Protein AF-A0A7Y3GIS2-F1 (afdb_monomer_lite)

Sequence (172 aa):
MIDRIEKMRGSIIQHGPQNNRIYLMRLNADDPHGLVAILDDMAVKNGYGKIFAKIPAPAWNVFKSANYIKEAVIPQFFAGKIDGFFIAKFFSARRQRVMNVEELLKFAKPAKEGSVNDKHRTGEINREVVSCKPSNAEEMSVIYQQVFKSYPFPIQNPNYLKHSMKEGVLYN

Radius of gyration: 20.03 Å; chains: 1; bounding box: 57×42×43 Å

pLDDT: mean 83.71, std 18.32, range [36.56, 97.75]

Secondary structure (DSSP, 8-state):
---EEEEETTEEEEEETTTTEEEEEE--SS-HHHHHHHHHHHHHHTT-SEEEEEEEGGGHHHHHHTTPEEEEEEEEEETTTEEEEEEEEE-SHHHHT---HHHHHHHS---------TTS--S-------PPPGGGHHHHHHHHHHH-SS-SS-TT-HHHHHHHHHTT----

Structure (mmCIF, N/CA/C/O backbone):
data_AF-A0A7Y3GIS2-F1
#
_entry.id   AF-A0A7Y3GIS2-F1
#
loop_
_atom_site.group_PDB
_atom_site.id
_atom_site.type_symbol
_atom_site.label_atom_id
_atom_site.label_alt_id
_atom_site.label_comp_id
_atom_site.label_asym_id
_atom_site.label_entity_id
_atom_site.label_seq_id
_atom_site.pdbx_PDB_ins_code
_atom_site.Cartn_x
_atom_site.Cartn_y
_atom_site.Cartn_z
_atom_site.occupancy
_atom_site.B_iso_or_equiv
_atom_site.auth_seq_id
_atom_site.auth_comp_id
_atom_site.auth_asym_id
_atom_site.auth_atom_id
_atom_site.pdbx_PDB_model_num
ATOM 1 N N . MET A 1 1 ? -11.892 -18.066 -0.547 1.00 62.03 1 MET A N 1
ATOM 2 C CA . MET A 1 1 ? -10.538 -17.779 -0.024 1.00 62.03 1 MET A CA 1
ATOM 3 C C . MET A 1 1 ? -10.399 -16.264 0.054 1.00 62.03 1 MET A C 1
ATOM 5 O O . MET A 1 1 ? -10.779 -15.604 -0.905 1.00 62.03 1 MET A O 1
ATOM 9 N N . ILE A 1 2 ? -10.000 -15.728 1.206 1.00 81.62 2 ILE A N 1
ATOM 10 C CA . ILE A 1 2 ? -9.955 -14.279 1.473 1.00 81.62 2 ILE A CA 1
ATOM 11 C C . ILE A 1 2 ? -8.573 -13.705 1.153 1.00 81.62 2 ILE A C 1
ATOM 13 O O . ILE A 1 2 ? -7.603 -14.454 1.036 1.00 81.62 2 ILE A O 1
ATOM 17 N N . ASP A 1 3 ? -8.491 -12.386 1.006 1.00 86.06 3 ASP A N 1
ATOM 18 C CA . ASP A 1 3 ? -7.203 -11.696 0.957 1.00 86.06 3 ASP A CA 1
ATOM 19 C C . ASP A 1 3 ? -6.438 -11.847 2.279 1.00 86.06 3 ASP A C 1
ATOM 21 O O . ASP A 1 3 ? -7.033 -11.932 3.354 1.00 86.06 3 ASP A O 1
ATOM 25 N N . ARG A 1 4 ? -5.106 -11.842 2.197 1.00 90.00 4 ARG A N 1
ATOM 26 C CA . ARG A 1 4 ? -4.199 -11.910 3.345 1.00 90.00 4 ARG A CA 1
ATOM 27 C C . ARG A 1 4 ? -3.151 -10.809 3.285 1.00 90.00 4 ARG A C 1
ATOM 29 O O . ARG A 1 4 ? -2.847 -10.299 2.208 1.00 90.00 4 ARG A O 1
ATOM 36 N N . ILE A 1 5 ? -2.594 -10.479 4.446 1.00 93.12 5 ILE A N 1
ATOM 37 C CA . ILE A 1 5 ? -1.467 -9.556 4.589 1.00 93.12 5 ILE A CA 1
ATOM 38 C C . ILE A 1 5 ? -0.242 -10.373 4.991 1.00 93.12 5 ILE A C 1
ATOM 40 O O . ILE A 1 5 ? -0.295 -11.124 5.962 1.00 93.12 5 ILE A O 1
ATOM 44 N N . GLU A 1 6 ? 0.855 -10.218 4.260 1.00 93.25 6 GLU A N 1
ATOM 45 C CA . GLU A 1 6 ? 2.115 -10.904 4.523 1.00 93.25 6 GLU A CA 1
ATOM 46 C C . GLU A 1 6 ? 3.302 -9.937 4.497 1.00 93.25 6 GLU A C 1
ATOM 48 O O . GLU A 1 6 ? 3.306 -8.916 3.799 1.00 93.25 6 GLU A O 1
ATOM 53 N N . LYS A 1 7 ? 4.320 -10.261 5.303 1.00 93.31 7 LYS A N 1
ATOM 54 C CA . LYS A 1 7 ? 5.600 -9.556 5.299 1.00 93.31 7 LYS A CA 1
ATOM 55 C C . LYS A 1 7 ? 6.552 -10.277 4.355 1.00 93.31 7 LYS A C 1
ATOM 57 O O . LYS A 1 7 ? 6.832 -11.456 4.542 1.00 93.31 7 LYS A O 1
ATOM 62 N N . MET A 1 8 ? 7.095 -9.553 3.387 1.00 90.62 8 MET A N 1
ATOM 63 C CA . MET A 1 8 ? 7.995 -10.096 2.375 1.00 90.62 8 MET A CA 1
ATOM 64 C C . MET A 1 8 ? 9.187 -9.168 2.195 1.00 90.62 8 MET A C 1
ATOM 66 O O . MET A 1 8 ? 9.025 -8.010 1.821 1.00 90.62 8 MET A O 1
ATOM 70 N N . ARG A 1 9 ? 10.395 -9.665 2.486 1.00 89.00 9 ARG A N 1
ATOM 71 C CA . ARG A 1 9 ? 11.648 -8.886 2.392 1.00 89.00 9 ARG A CA 1
ATOM 72 C C . ARG A 1 9 ? 11.573 -7.529 3.114 1.00 89.00 9 ARG A C 1
ATOM 74 O O . ARG A 1 9 ? 12.026 -6.504 2.618 1.00 89.00 9 ARG A O 1
ATOM 81 N N . GLY A 1 10 ? 10.917 -7.510 4.275 1.00 91.12 10 GLY A N 1
ATOM 82 C CA . GLY A 1 10 ? 10.682 -6.290 5.057 1.00 91.12 10 GLY A CA 1
ATOM 83 C C . GLY A 1 10 ? 9.501 -5.428 4.590 1.00 91.12 10 GLY A C 1
ATOM 84 O O . GLY A 1 10 ? 9.042 -4.589 5.360 1.00 91.12 10 GLY A O 1
ATOM 85 N N . SER A 1 11 ? 8.968 -5.660 3.389 1.00 94.38 11 SER A N 1
ATOM 86 C CA . SER A 1 11 ? 7.781 -4.983 2.854 1.00 94.38 11 SER A CA 1
ATOM 87 C C . SER A 1 11 ? 6.487 -5.598 3.388 1.00 94.38 11 SER A C 1
ATOM 89 O O . SER A 1 11 ? 6.471 -6.760 3.794 1.00 94.38 11 SER A O 1
ATOM 91 N N . ILE A 1 12 ? 5.395 -4.831 3.368 1.00 95.00 12 ILE A N 1
ATOM 92 C CA . ILE A 1 12 ? 4.047 -5.303 3.725 1.00 95.00 12 ILE A CA 1
ATOM 93 C C . ILE A 1 12 ? 3.204 -5.349 2.460 1.00 95.00 12 ILE A C 1
ATOM 95 O O . ILE A 1 12 ? 3.030 -4.324 1.791 1.00 95.00 12 ILE A O 1
ATOM 99 N N . ILE A 1 13 ? 2.675 -6.528 2.154 1.00 95.44 13 ILE A N 1
ATOM 100 C CA . ILE A 1 13 ? 1.880 -6.787 0.960 1.00 95.44 13 ILE A CA 1
ATOM 101 C C . ILE A 1 13 ? 0.539 -7.366 1.386 1.00 95.44 13 ILE A C 1
ATOM 103 O O . ILE A 1 13 ? 0.481 -8.241 2.243 1.00 95.44 13 ILE A O 1
ATOM 107 N N . GLN A 1 14 ? -0.533 -6.905 0.756 1.00 94.56 14 GLN A N 1
ATOM 108 C CA . GLN A 1 14 ? -1.834 -7.548 0.822 1.00 94.56 14 GLN A CA 1
ATOM 109 C C . GLN A 1 14 ? -2.162 -8.160 -0.538 1.00 94.56 14 GLN A C 1
ATOM 111 O O . GLN A 1 14 ? -2.062 -7.480 -1.556 1.00 94.56 14 GLN A O 1
ATOM 116 N N . HIS A 1 15 ? -2.585 -9.417 -0.578 1.00 94.56 15 HIS A N 1
ATOM 117 C CA . HIS A 1 15 ? -2.997 -10.055 -1.825 1.00 94.56 15 HIS A CA 1
ATOM 118 C C . HIS A 1 15 ? -4.007 -11.176 -1.586 1.00 94.56 15 HIS A C 1
ATOM 120 O O . HIS A 1 15 ? -4.141 -11.696 -0.479 1.00 94.56 15 HIS A O 1
ATOM 126 N N . GLY A 1 16 ? -4.720 -11.560 -2.639 1.00 89.38 16 GLY A N 1
ATOM 127 C CA . GLY A 1 16 ? -5.623 -12.699 -2.599 1.00 89.38 16 GLY A CA 1
ATOM 128 C C . GLY A 1 16 ? -6.612 -12.736 -3.759 1.00 89.38 16 GLY A C 1
ATOM 129 O O . GLY A 1 16 ? -6.721 -11.787 -4.545 1.00 89.38 16 GLY A O 1
ATOM 130 N N . PRO A 1 17 ? -7.329 -13.862 -3.900 1.00 86.31 17 PRO A N 1
ATOM 131 C CA . PRO A 1 17 ? -8.269 -14.057 -4.996 1.00 86.31 17 PRO A CA 1
ATOM 132 C C . PRO A 1 17 ? -9.530 -13.196 -4.853 1.00 86.31 17 PRO A C 1
ATOM 134 O O . PRO A 1 17 ? -10.184 -12.935 -5.858 1.00 86.31 17 PRO A O 1
ATOM 137 N N . GLN A 1 18 ? -9.860 -12.715 -3.646 1.00 85.62 18 GLN A N 1
ATOM 138 C CA . GLN A 1 18 ? -11.065 -11.918 -3.411 1.00 85.62 18 GLN A CA 1
ATOM 139 C C . GLN A 1 18 ? -10.987 -10.566 -4.127 1.00 85.62 18 GLN A C 1
ATOM 141 O O . GLN A 1 18 ? -11.920 -10.200 -4.838 1.00 85.62 18 GLN A O 1
ATOM 146 N N . ASN A 1 19 ? -9.875 -9.836 -3.992 1.00 85.62 19 ASN A N 1
ATOM 147 C CA . ASN A 1 19 ? -9.675 -8.602 -4.760 1.00 85.62 19 ASN A CA 1
ATOM 148 C C . ASN A 1 19 ? -8.957 -8.829 -6.100 1.00 85.62 19 ASN A C 1
ATOM 150 O O . ASN A 1 19 ? -8.889 -7.912 -6.933 1.00 85.62 19 ASN A O 1
ATOM 154 N N . ASN A 1 20 ? -8.420 -10.034 -6.328 1.00 90.06 20 ASN A N 1
ATOM 155 C CA . ASN A 1 20 ? -7.694 -10.400 -7.542 1.00 90.06 20 ASN A CA 1
ATOM 156 C C . ASN A 1 20 ? -6.583 -9.370 -7.851 1.00 90.06 20 ASN A C 1
ATOM 158 O O . ASN A 1 20 ? -6.531 -8.757 -8.925 1.00 90.06 20 ASN A O 1
ATOM 162 N N . ARG A 1 21 ? -5.775 -9.048 -6.835 1.00 93.38 21 ARG A N 1
ATOM 163 C CA . ARG A 1 21 ? -4.715 -8.034 -6.919 1.00 93.38 21 ARG A CA 1
ATOM 164 C C . ARG A 1 21 ? -3.663 -8.218 -5.834 1.00 93.38 21 ARG A C 1
ATOM 166 O O . ARG A 1 21 ? -3.949 -8.792 -4.788 1.00 93.38 21 ARG A O 1
ATOM 173 N N . ILE A 1 22 ? -2.502 -7.621 -6.072 1.00 96.00 22 ILE A N 1
ATOM 174 C CA . ILE A 1 22 ? -1.473 -7.369 -5.065 1.00 96.00 22 ILE A CA 1
ATOM 175 C C . ILE A 1 22 ? -1.491 -5.876 -4.716 1.00 96.00 22 ILE A C 1
ATOM 177 O O . ILE A 1 22 ? -1.467 -5.028 -5.609 1.00 96.00 22 ILE A O 1
ATOM 181 N N . TYR A 1 23 ? -1.512 -5.556 -3.426 1.00 96.44 23 TYR A N 1
ATOM 182 C CA . TYR A 1 23 ? -1.295 -4.224 -2.877 1.00 96.44 23 TYR A CA 1
ATOM 183 C C . TYR 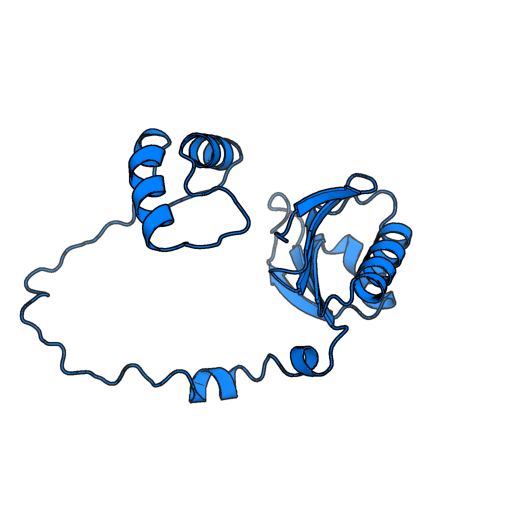A 1 23 ? 0.026 -4.193 -2.103 1.00 96.44 23 TYR A C 1
ATOM 185 O O . TYR A 1 23 ? 0.115 -4.736 -1.002 1.00 96.44 23 TYR A O 1
ATOM 193 N N . LEU A 1 24 ? 1.042 -3.515 -2.635 1.00 96.75 24 LEU A N 1
ATOM 194 C CA . LEU A 1 24 ? 2.239 -3.175 -1.868 1.00 96.75 24 LEU A CA 1
ATOM 195 C C . LEU A 1 24 ? 1.918 -1.988 -0.946 1.00 96.75 24 LEU A C 1
ATOM 197 O O . LEU A 1 24 ? 1.921 -0.824 -1.357 1.00 96.75 24 LEU A O 1
ATOM 201 N N . MET A 1 25 ? 1.603 -2.305 0.310 1.00 92.31 25 MET A N 1
ATOM 202 C CA . MET A 1 25 ? 1.182 -1.340 1.327 1.00 92.31 25 MET A CA 1
ATOM 203 C C . MET A 1 25 ? 2.355 -0.531 1.872 1.00 92.31 25 MET A C 1
ATOM 205 O O . MET A 1 25 ? 2.213 0.659 2.157 1.00 92.31 25 MET A O 1
ATOM 209 N N . ARG A 1 26 ? 3.502 -1.185 2.064 1.00 92.06 26 ARG A N 1
ATOM 210 C CA . ARG A 1 26 ? 4.722 -0.572 2.588 1.00 92.06 26 ARG A CA 1
ATOM 211 C C . ARG A 1 26 ? 5.917 -1.167 1.866 1.00 92.06 26 ARG A C 1
ATOM 213 O O . ARG A 1 26 ? 6.134 -2.371 1.958 1.00 92.06 26 ARG A O 1
ATOM 220 N N . LEU A 1 27 ? 6.673 -0.318 1.183 1.00 94.62 27 LEU A N 1
ATOM 221 C CA . LEU A 1 27 ? 7.939 -0.683 0.563 1.00 94.62 27 LEU A CA 1
ATOM 222 C C . LEU A 1 27 ? 9.052 -0.668 1.617 1.00 94.62 27 LEU A C 1
ATOM 224 O O . LEU A 1 27 ? 9.210 0.327 2.322 1.00 94.62 27 LEU A O 1
ATOM 228 N N . ASN A 1 28 ? 9.832 -1.744 1.684 1.00 92.00 28 ASN A N 1
ATOM 229 C CA . ASN A 1 28 ? 11.182 -1.703 2.231 1.00 92.00 28 ASN A CA 1
ATOM 230 C C . ASN A 1 28 ? 12.170 -1.333 1.114 1.00 92.00 28 ASN A C 1
ATOM 232 O O . ASN A 1 28 ? 12.131 -1.933 0.040 1.00 92.00 28 ASN A O 1
ATOM 236 N N . ALA A 1 29 ? 13.023 -0.339 1.356 1.00 83.06 29 ALA A N 1
ATOM 237 C CA . ALA A 1 29 ? 13.883 0.258 0.336 1.00 83.06 29 ALA A CA 1
ATOM 238 C C . ALA A 1 29 ? 15.224 -0.472 0.131 1.00 83.06 29 ALA A C 1
ATOM 240 O O . ALA A 1 29 ? 15.960 -0.089 -0.773 1.00 83.06 29 ALA A O 1
ATOM 241 N N . ASP A 1 30 ? 15.523 -1.510 0.920 1.00 88.00 30 ASP A N 1
ATOM 242 C CA . ASP A 1 30 ? 16.827 -2.193 0.891 1.00 88.00 30 ASP A CA 1
ATOM 243 C C . ASP A 1 30 ? 17.122 -2.895 -0.449 1.00 88.00 30 ASP A C 1
ATOM 245 O O . ASP A 1 30 ? 18.237 -2.822 -0.953 1.00 88.00 30 ASP A O 1
ATOM 249 N N . ASP A 1 31 ? 16.126 -3.564 -1.049 1.00 89.12 31 ASP A N 1
ATOM 250 C CA . ASP A 1 31 ? 16.239 -4.155 -2.394 1.00 89.12 31 ASP A CA 1
ATOM 251 C C . ASP A 1 31 ? 14.898 -4.107 -3.156 1.00 89.12 31 ASP A C 1
ATOM 253 O O . ASP A 1 31 ? 14.143 -5.093 -3.203 1.00 89.12 31 ASP A O 1
ATOM 257 N N . PRO A 1 32 ? 14.581 -2.957 -3.779 1.00 89.81 32 PRO A N 1
ATOM 258 C CA . PRO A 1 32 ? 13.348 -2.789 -4.534 1.00 89.81 32 PRO A CA 1
ATOM 259 C C . PRO A 1 32 ? 13.328 -3.618 -5.827 1.00 89.81 32 PRO A C 1
ATOM 261 O O . PRO A 1 32 ? 12.255 -4.040 -6.251 1.00 89.81 32 PRO A O 1
ATOM 264 N N . HIS A 1 33 ? 14.487 -3.896 -6.439 1.00 92.69 33 HIS A N 1
ATOM 265 C CA . HIS A 1 33 ? 14.569 -4.662 -7.688 1.00 92.69 33 HIS A CA 1
ATOM 266 C C . HIS A 1 33 ? 14.149 -6.115 -7.477 1.00 92.69 33 HIS A C 1
ATOM 268 O O . HIS A 1 33 ? 13.267 -6.614 -8.180 1.00 92.69 33 HIS A O 1
ATOM 274 N N . GLY A 1 34 ? 14.728 -6.783 -6.476 1.00 93.00 34 GLY A N 1
ATOM 275 C CA . GLY A 1 34 ? 14.350 -8.156 -6.164 1.00 93.00 34 GLY A CA 1
ATOM 276 C C . GLY A 1 34 ? 12.903 -8.258 -5.674 1.00 93.00 34 GLY A C 1
ATOM 277 O O . GLY A 1 34 ? 12.223 -9.235 -5.976 1.00 93.00 34 GLY A O 1
ATOM 278 N N . LEU A 1 35 ? 12.389 -7.240 -4.967 1.00 95.00 35 LEU A N 1
ATOM 279 C CA . LEU A 1 35 ? 10.975 -7.206 -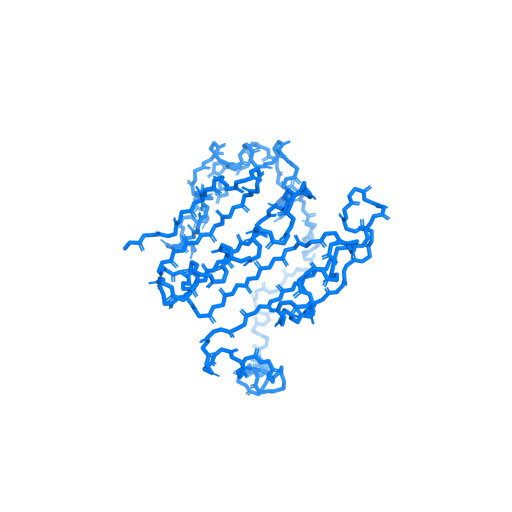4.586 1.00 95.00 35 LEU A CA 1
ATOM 280 C C . LEU A 1 35 ? 10.061 -7.150 -5.816 1.00 95.00 35 LEU A C 1
ATOM 282 O O . LEU A 1 35 ? 9.135 -7.949 -5.905 1.00 95.00 35 LEU A O 1
ATOM 286 N N . VAL A 1 36 ? 10.321 -6.248 -6.766 1.00 96.00 36 VAL A N 1
ATOM 287 C CA . VAL A 1 36 ? 9.507 -6.110 -7.984 1.00 96.00 36 VAL A CA 1
ATOM 288 C C . VAL A 1 36 ? 9.444 -7.419 -8.772 1.00 96.00 36 VAL A C 1
ATOM 290 O O . VAL A 1 36 ? 8.354 -7.828 -9.170 1.00 96.00 36 VAL A O 1
ATOM 293 N N . ALA A 1 37 ? 10.573 -8.119 -8.924 1.00 95.12 37 ALA A N 1
ATOM 294 C CA . ALA A 1 37 ? 10.602 -9.418 -9.596 1.00 95.12 37 ALA A CA 1
ATOM 295 C C . ALA A 1 37 ? 9.692 -10.453 -8.907 1.00 95.12 37 ALA A C 1
ATOM 297 O O . ALA A 1 37 ? 8.941 -11.161 -9.577 1.00 95.12 37 ALA A O 1
ATOM 298 N N . ILE A 1 38 ? 9.707 -10.504 -7.571 1.00 95.50 38 ILE A N 1
ATOM 299 C CA . ILE A 1 38 ? 8.853 -11.418 -6.798 1.00 95.50 38 ILE A CA 1
ATOM 300 C C . ILE A 1 38 ? 7.372 -11.049 -6.930 1.00 95.50 38 ILE A C 1
ATOM 302 O O . ILE A 1 38 ? 6.532 -11.936 -7.070 1.00 95.50 38 ILE A O 1
ATOM 306 N N . LEU A 1 39 ? 7.034 -9.757 -6.888 1.00 96.62 39 LEU A N 1
ATOM 307 C CA . LEU A 1 39 ? 5.649 -9.304 -7.029 1.00 96.62 39 LEU A CA 1
ATOM 308 C C . LEU A 1 39 ? 5.075 -9.671 -8.402 1.00 96.62 39 LEU A C 1
ATOM 310 O O . LEU A 1 39 ? 3.941 -10.141 -8.491 1.00 96.62 39 LEU A O 1
ATOM 314 N N . ASP A 1 40 ? 5.861 -9.481 -9.459 1.00 95.62 40 ASP A N 1
ATOM 315 C CA . ASP A 1 40 ? 5.461 -9.806 -10.824 1.00 95.62 40 ASP A CA 1
ATOM 316 C C . ASP A 1 40 ? 5.259 -11.318 -11.008 1.00 95.62 40 ASP A C 1
ATOM 318 O O . ASP A 1 40 ? 4.225 -11.742 -11.528 1.00 95.62 40 ASP A O 1
ATOM 322 N N . ASP A 1 41 ? 6.196 -12.134 -10.520 1.00 95.38 41 ASP A N 1
ATOM 323 C CA . ASP A 1 41 ? 6.083 -13.596 -10.526 1.00 95.38 41 ASP A CA 1
ATOM 324 C C . ASP A 1 41 ? 4.862 -14.072 -9.724 1.00 95.38 41 ASP A C 1
ATOM 326 O O . ASP A 1 41 ? 4.084 -14.906 -10.190 1.00 95.38 41 ASP A O 1
ATOM 330 N N . MET A 1 42 ? 4.623 -13.479 -8.551 1.00 95.00 42 MET A N 1
ATOM 331 C CA . MET A 1 42 ? 3.447 -13.767 -7.736 1.00 95.00 42 MET A CA 1
ATOM 332 C C . MET A 1 42 ? 2.149 -13.433 -8.476 1.00 95.00 42 MET A C 1
ATOM 334 O O . MET A 1 42 ? 1.189 -14.203 -8.391 1.00 95.00 42 MET A O 1
ATOM 338 N N . ALA A 1 43 ? 2.095 -12.309 -9.194 1.00 94.38 43 ALA A N 1
ATOM 339 C CA . ALA A 1 43 ? 0.912 -11.938 -9.958 1.00 94.38 43 ALA A CA 1
ATOM 340 C C . ALA A 1 43 ? 0.633 -12.927 -11.092 1.00 94.38 43 ALA A C 1
ATOM 342 O O . ALA A 1 43 ? -0.515 -13.335 -11.259 1.00 94.38 43 ALA A O 1
ATOM 343 N N . VAL A 1 44 ? 1.666 -13.372 -11.810 1.00 93.19 44 VAL A N 1
ATOM 344 C CA . VAL A 1 44 ? 1.527 -14.379 -12.870 1.00 93.19 44 VAL A CA 1
ATOM 345 C C . VAL A 1 44 ? 1.096 -15.728 -12.290 1.00 93.19 44 VAL A C 1
ATOM 347 O O . VAL A 1 44 ? 0.080 -16.274 -12.716 1.00 93.19 44 VAL A O 1
ATOM 350 N N . LYS A 1 45 ? 1.805 -16.241 -11.277 1.00 93.88 45 LYS A N 1
ATOM 351 C CA . LYS A 1 45 ? 1.539 -17.561 -10.675 1.00 93.88 45 LYS A CA 1
ATOM 352 C C . LYS A 1 45 ? 0.145 -17.684 -10.074 1.00 93.88 45 LYS A C 1
ATOM 354 O O . LYS A 1 45 ? -0.478 -18.733 -10.186 1.00 93.88 45 LYS A O 1
ATOM 359 N N . ASN A 1 46 ? -0.347 -16.623 -9.438 1.00 91.62 46 ASN A N 1
ATOM 360 C CA . ASN A 1 46 ? -1.663 -16.629 -8.799 1.00 91.62 46 ASN A CA 1
ATOM 361 C C . ASN A 1 46 ? -2.784 -16.095 -9.707 1.00 91.62 46 ASN A C 1
ATOM 363 O O . ASN A 1 46 ? -3.925 -15.983 -9.258 1.00 91.62 46 ASN A O 1
ATOM 367 N N . GLY A 1 47 ? -2.477 -15.730 -10.957 1.00 90.00 47 GLY A N 1
ATOM 368 C CA . GLY A 1 47 ? -3.455 -15.179 -11.895 1.00 90.00 47 GLY A CA 1
ATOM 369 C C . GLY A 1 47 ? -4.032 -13.823 -11.469 1.00 90.00 47 GLY A C 1
ATOM 370 O O . GLY A 1 47 ? -5.182 -13.517 -11.789 1.00 90.00 47 GLY A O 1
ATOM 371 N N . TYR A 1 48 ? -3.270 -13.008 -10.731 1.00 92.88 48 TYR A N 1
ATOM 372 C CA . TYR A 1 48 ? -3.734 -11.704 -10.266 1.00 92.88 48 TYR A CA 1
ATOM 373 C C . TYR A 1 48 ? -3.811 -10.679 -11.395 1.00 92.88 48 TYR A C 1
ATOM 375 O O . TYR A 1 48 ? -2.882 -10.505 -12.175 1.00 92.88 48 TYR A O 1
ATOM 383 N N . GLY A 1 49 ? -4.906 -9.919 -11.450 1.00 91.00 49 GLY A N 1
ATOM 384 C CA . GLY A 1 49 ? -5.156 -8.986 -12.552 1.00 91.00 49 GLY A CA 1
ATOM 385 C C . GLY A 1 49 ? -4.396 -7.653 -12.490 1.00 91.00 49 GLY A C 1
ATOM 386 O O . GLY A 1 49 ? -4.306 -6.972 -13.517 1.00 91.00 49 GLY A O 1
ATOM 387 N N . LYS A 1 50 ? -3.910 -7.236 -11.310 1.00 94.19 50 LYS A N 1
ATOM 388 C CA . LYS A 1 50 ? -3.220 -5.948 -11.075 1.00 94.19 50 LYS A CA 1
ATOM 389 C C . LYS A 1 50 ? -2.273 -6.032 -9.872 1.00 94.19 50 LYS A C 1
ATOM 391 O O . LYS A 1 50 ? -2.627 -6.633 -8.859 1.00 94.19 50 LYS A O 1
ATOM 396 N N . ILE A 1 51 ? -1.151 -5.328 -9.951 1.00 96.81 51 ILE A N 1
ATOM 397 C CA . ILE A 1 51 ? -0.338 -4.910 -8.804 1.00 96.81 51 ILE A CA 1
ATOM 398 C C . ILE A 1 51 ? -0.492 -3.397 -8.657 1.00 96.81 51 ILE A C 1
ATOM 400 O O . ILE A 1 51 ? -0.453 -2.679 -9.656 1.00 96.81 51 ILE A O 1
ATOM 404 N N . PHE A 1 52 ? -0.679 -2.896 -7.439 1.00 96.44 52 PHE A N 1
ATOM 405 C CA . PHE A 1 52 ? -0.607 -1.463 -7.156 1.00 96.44 52 PHE A CA 1
ATOM 406 C C . PHE A 1 52 ? 0.183 -1.190 -5.879 1.00 96.44 52 PHE A C 1
ATOM 408 O O . PHE A 1 52 ? 0.264 -2.040 -4.992 1.00 96.44 52 PHE A O 1
ATOM 415 N N . ALA A 1 53 ? 0.782 -0.006 -5.795 1.00 96.75 53 ALA A N 1
ATOM 416 C CA . ALA A 1 53 ? 1.642 0.373 -4.684 1.00 96.75 53 ALA A CA 1
ATOM 417 C C . ALA A 1 53 ? 1.550 1.867 -4.377 1.00 96.75 53 ALA A C 1
ATOM 419 O O . ALA A 1 53 ? 1.287 2.676 -5.266 1.00 96.75 53 ALA A O 1
ATOM 420 N N . LYS A 1 54 ? 1.852 2.217 -3.124 1.00 94.50 54 LYS A N 1
ATOM 421 C CA . LYS A 1 54 ? 2.274 3.567 -2.738 1.00 94.50 54 LYS A CA 1
ATOM 422 C C . LYS A 1 54 ? 3.772 3.536 -2.443 1.00 94.50 54 LYS A C 1
ATOM 424 O O . LYS A 1 54 ? 4.206 2.777 -1.578 1.00 94.50 54 LYS A O 1
ATOM 429 N N . ILE A 1 55 ? 4.563 4.321 -3.169 1.00 96.62 55 ILE A N 1
ATOM 430 C CA . ILE A 1 55 ? 6.029 4.320 -3.062 1.00 96.62 55 ILE A CA 1
ATOM 431 C C . ILE A 1 55 ? 6.575 5.739 -2.887 1.00 96.62 55 ILE A C 1
ATOM 433 O O . ILE A 1 55 ? 5.995 6.678 -3.436 1.00 96.62 55 ILE A O 1
ATOM 437 N N . PRO A 1 56 ? 7.684 5.926 -2.155 1.00 96.25 56 PRO A N 1
ATOM 438 C CA . PRO A 1 56 ? 8.370 7.210 -2.125 1.00 96.25 56 PRO A CA 1
ATOM 439 C C . PRO A 1 56 ? 8.970 7.507 -3.507 1.00 96.25 56 PRO A C 1
ATOM 441 O O . PRO A 1 56 ? 9.463 6.598 -4.180 1.00 96.25 56 PRO A O 1
ATOM 444 N N . ALA A 1 57 ? 8.950 8.773 -3.929 1.00 96.69 57 ALA A N 1
ATOM 445 C CA . ALA A 1 57 ? 9.418 9.199 -5.250 1.00 96.69 57 ALA A CA 1
ATOM 446 C C . ALA A 1 57 ? 10.811 8.659 -5.660 1.00 96.69 57 ALA A C 1
ATOM 448 O O . ALA A 1 57 ? 10.942 8.242 -6.814 1.00 96.69 57 ALA A O 1
ATOM 449 N N . PRO A 1 58 ? 11.824 8.558 -4.768 1.00 96.31 58 PRO A N 1
ATOM 450 C CA . PRO A 1 58 ? 13.129 7.984 -5.114 1.00 96.31 58 PRO A CA 1
ATOM 451 C C . PRO A 1 58 ? 13.089 6.531 -5.613 1.00 96.31 58 PRO A C 1
ATOM 453 O O . PRO A 1 58 ? 13.943 6.133 -6.400 1.00 96.31 58 PRO A O 1
ATOM 456 N N . ALA A 1 59 ? 12.089 5.738 -5.217 1.00 96.50 59 ALA A N 1
ATOM 457 C CA . ALA A 1 59 ? 11.963 4.348 -5.660 1.00 96.50 59 ALA A CA 1
ATOM 458 C C . ALA A 1 59 ? 11.411 4.217 -7.093 1.00 96.50 59 ALA A C 1
ATOM 460 O O . ALA A 1 59 ? 11.430 3.129 -7.667 1.00 96.50 59 ALA A O 1
ATOM 461 N N . TRP A 1 60 ? 10.912 5.305 -7.690 1.00 96.62 60 TRP A N 1
ATOM 462 C CA . TRP A 1 60 ? 10.164 5.277 -8.948 1.00 96.62 60 TRP A CA 1
ATOM 463 C C . TRP A 1 60 ? 10.897 4.592 -10.098 1.00 96.62 60 TRP A C 1
ATOM 465 O O . TRP A 1 60 ? 10.294 3.789 -10.805 1.00 96.62 60 TRP A O 1
ATOM 475 N N . ASN A 1 61 ? 12.187 4.878 -10.281 1.00 97.00 61 ASN A N 1
ATOM 476 C CA . ASN A 1 61 ? 12.934 4.372 -11.432 1.00 97.00 61 ASN A CA 1
ATOM 477 C C . ASN A 1 61 ? 12.997 2.837 -11.465 1.00 97.00 61 ASN A C 1
ATOM 479 O O . ASN A 1 61 ? 12.957 2.265 -12.552 1.00 97.00 61 ASN A O 1
ATOM 483 N N . VAL A 1 62 ? 13.001 2.181 -10.298 1.00 96.69 62 VAL A N 1
ATOM 484 C CA . VAL A 1 62 ? 12.988 0.714 -10.187 1.00 96.69 62 VAL A CA 1
ATOM 485 C C . VAL A 1 62 ? 11.662 0.122 -10.665 1.00 96.69 62 VAL A C 1
ATOM 487 O O . VAL A 1 62 ? 11.634 -0.873 -11.378 1.00 96.69 62 VAL A O 1
ATOM 490 N N . PHE A 1 63 ? 10.543 0.750 -10.310 1.00 97.62 63 PHE A N 1
ATOM 491 C CA . PHE A 1 63 ? 9.223 0.291 -10.742 1.00 97.62 63 PHE A CA 1
ATOM 492 C C . PHE A 1 63 ? 8.953 0.649 -12.208 1.00 97.62 63 PHE A C 1
ATOM 494 O O . PHE A 1 63 ? 8.384 -0.149 -12.953 1.00 97.62 63 PHE A O 1
ATOM 501 N N . LYS A 1 64 ? 9.405 1.827 -12.650 1.00 97.06 64 LYS A N 1
ATOM 502 C CA . LYS A 1 64 ? 9.282 2.276 -14.040 1.00 97.06 64 LYS A CA 1
ATOM 503 C C . LYS A 1 64 ? 9.983 1.318 -15.002 1.00 97.06 64 LYS A C 1
ATOM 505 O O . LYS A 1 64 ? 9.396 0.959 -16.019 1.00 97.06 64 LYS A O 1
ATOM 510 N N . SER A 1 65 ? 11.207 0.886 -14.687 1.00 96.75 65 SER A N 1
ATOM 511 C CA . SER A 1 65 ? 11.951 -0.064 -15.529 1.00 96.75 65 SER A CA 1
ATOM 512 C C . SER A 1 65 ? 11.277 -1.438 -15.619 1.00 96.75 65 SER A C 1
ATOM 514 O O . SER A 1 65 ? 11.479 -2.154 -16.593 1.00 96.75 65 SER A O 1
ATOM 516 N N . ALA A 1 66 ? 10.410 -1.774 -14.661 1.00 95.81 66 ALA A N 1
ATOM 517 C CA . ALA A 1 66 ? 9.586 -2.979 -14.665 1.00 95.81 66 ALA A CA 1
ATOM 518 C C . ALA A 1 66 ? 8.176 -2.778 -15.260 1.00 95.81 66 ALA A C 1
ATOM 520 O O . ALA A 1 66 ? 7.288 -3.606 -15.040 1.00 95.81 66 ALA A O 1
ATOM 521 N N . ASN A 1 67 ? 7.954 -1.710 -16.034 1.00 95.19 67 ASN A N 1
ATOM 522 C CA . ASN A 1 67 ? 6.689 -1.396 -16.714 1.00 95.19 67 ASN A CA 1
ATOM 523 C C . ASN A 1 67 ? 5.510 -1.079 -15.778 1.00 95.19 67 ASN A C 1
ATOM 525 O O . ASN A 1 67 ? 4.349 -1.287 -16.141 1.00 95.19 67 ASN A O 1
ATOM 529 N N . TYR A 1 68 ? 5.783 -0.567 -14.577 1.00 96.81 68 TYR A N 1
ATOM 530 C CA . TYR A 1 68 ? 4.744 0.072 -13.772 1.00 96.81 68 TYR A CA 1
ATOM 531 C C . TYR A 1 68 ? 4.458 1.470 -14.324 1.00 96.81 68 TYR A C 1
ATOM 533 O O . TYR A 1 68 ? 5.361 2.188 -14.756 1.00 96.81 68 TYR A O 1
ATOM 541 N N . ILE A 1 69 ? 3.196 1.879 -14.258 1.00 95.56 69 ILE A N 1
ATOM 542 C CA . ILE A 1 69 ? 2.741 3.224 -14.598 1.00 95.56 69 ILE A CA 1
ATOM 543 C C . ILE A 1 69 ? 2.458 4.023 -13.332 1.00 95.56 69 ILE A C 1
ATOM 545 O O . ILE A 1 69 ? 2.131 3.462 -12.284 1.00 95.56 69 ILE A O 1
ATOM 549 N N . LYS A 1 70 ? 2.559 5.346 -13.438 1.00 95.75 70 LYS A N 1
ATOM 550 C CA . LYS A 1 70 ? 2.163 6.267 -12.376 1.00 95.75 70 LYS A CA 1
ATOM 551 C C . LYS A 1 70 ? 0.687 6.623 -12.540 1.00 95.75 70 LYS A C 1
ATOM 553 O O . LYS A 1 70 ? 0.305 7.115 -13.593 1.00 95.75 70 LYS A O 1
ATOM 558 N N . GLU A 1 71 ? -0.115 6.374 -11.509 1.00 94.12 71 GLU A N 1
ATOM 559 C CA . GLU A 1 71 ? -1.542 6.724 -11.471 1.00 94.12 71 GLU A CA 1
ATOM 560 C C . GLU A 1 71 ? -1.769 8.079 -10.786 1.00 94.12 71 GLU A C 1
ATOM 562 O O . GLU A 1 71 ? -2.621 8.844 -11.222 1.00 94.12 71 GLU A O 1
ATOM 567 N N . ALA A 1 72 ? -0.992 8.405 -9.744 1.00 94.06 72 ALA A N 1
ATOM 568 C CA . ALA A 1 72 ? -1.066 9.704 -9.075 1.00 94.06 72 ALA A CA 1
ATOM 569 C C . ALA A 1 72 ? 0.252 10.096 -8.389 1.00 94.06 72 ALA A C 1
ATOM 571 O O . ALA A 1 72 ? 1.083 9.246 -8.053 1.00 94.06 72 ALA A O 1
ATOM 572 N N . VAL A 1 73 ? 0.408 11.399 -8.148 1.00 96.81 73 VAL A N 1
ATOM 573 C CA . VAL A 1 73 ? 1.443 11.989 -7.290 1.00 96.81 73 VAL A CA 1
ATOM 574 C C . VAL A 1 73 ? 0.748 12.703 -6.143 1.00 96.81 73 VAL A C 1
ATOM 576 O O . VAL A 1 73 ? -0.147 13.509 -6.378 1.00 96.81 73 VAL A O 1
ATOM 579 N N . ILE A 1 74 ? 1.180 12.429 -4.918 1.00 95.69 74 ILE A N 1
ATOM 580 C CA . ILE A 1 74 ? 0.783 13.186 -3.736 1.00 95.69 74 ILE A CA 1
ATOM 581 C C . ILE A 1 74 ? 2.034 13.883 -3.189 1.00 95.69 74 ILE A C 1
ATOM 583 O O . ILE A 1 74 ? 2.936 13.192 -2.699 1.00 95.69 74 ILE A O 1
ATOM 587 N N . PRO A 1 75 ? 2.119 15.222 -3.279 1.00 96.88 75 PRO A N 1
ATOM 588 C CA . PRO A 1 75 ? 3.242 15.974 -2.734 1.00 96.88 75 PRO A CA 1
ATOM 589 C C . PRO A 1 75 ? 3.428 15.714 -1.239 1.00 96.88 75 PRO A C 1
ATOM 591 O O . PRO A 1 75 ? 2.445 15.600 -0.508 1.00 96.88 75 PRO A O 1
ATOM 594 N N . GLN A 1 76 ? 4.681 15.605 -0.785 1.00 94.81 76 GLN A N 1
ATOM 595 C CA . GLN A 1 76 ? 5.043 15.488 0.639 1.00 94.81 76 GLN A CA 1
ATOM 596 C C . GLN A 1 76 ? 4.345 14.347 1.417 1.00 94.81 76 GLN A C 1
ATOM 598 O O . GLN A 1 76 ? 4.289 14.355 2.646 1.00 94.81 76 GLN A O 1
ATOM 603 N N . PHE A 1 77 ? 3.840 13.323 0.727 1.00 93.69 77 PHE A N 1
ATOM 604 C CA . PHE A 1 77 ? 3.053 12.247 1.334 1.00 93.69 77 PHE A CA 1
ATOM 605 C C . PHE A 1 77 ? 3.819 11.432 2.387 1.00 93.69 77 PHE A C 1
ATOM 607 O O . PHE A 1 77 ? 3.266 11.058 3.422 1.00 93.69 77 PHE A O 1
ATOM 614 N N . PHE A 1 78 ? 5.097 11.139 2.144 1.00 90.50 78 PHE A N 1
ATOM 615 C CA . PHE A 1 78 ? 5.926 10.399 3.087 1.00 90.50 78 PHE A CA 1
ATOM 616 C C . PHE A 1 78 ? 6.591 11.365 4.067 1.00 90.50 78 PHE A C 1
ATOM 618 O O . PHE A 1 78 ? 7.477 12.143 3.700 1.00 90.50 78 PHE A O 1
ATOM 625 N N . ALA A 1 79 ? 6.150 11.288 5.326 1.00 89.75 79 ALA A N 1
ATOM 626 C CA . ALA A 1 79 ? 6.663 12.063 6.457 1.00 89.75 79 ALA A CA 1
ATOM 627 C C . ALA A 1 79 ? 6.686 13.590 6.231 1.00 89.75 79 ALA A C 1
ATOM 629 O O . ALA A 1 79 ? 7.542 14.275 6.789 1.00 89.75 79 ALA A O 1
ATOM 630 N N . GLY A 1 80 ? 5.790 14.122 5.390 1.00 92.56 80 GLY A N 1
ATOM 631 C CA . GLY A 1 80 ? 5.730 15.555 5.077 1.00 92.56 80 GLY A CA 1
ATOM 632 C C . GLY A 1 80 ? 6.889 16.064 4.214 1.00 92.56 80 GLY A C 1
ATOM 633 O O . GLY A 1 80 ? 7.052 17.270 4.069 1.00 92.56 80 GLY A O 1
ATOM 634 N N . LYS A 1 81 ? 7.738 15.174 3.682 1.00 95.88 81 LYS A N 1
ATOM 635 C CA . LYS A 1 81 ? 9.022 15.554 3.062 1.00 95.88 81 LYS A CA 1
ATOM 636 C C . LYS A 1 81 ? 9.215 15.001 1.663 1.00 95.88 81 LYS A C 1
ATOM 638 O O . LYS A 1 81 ? 9.825 15.662 0.832 1.00 95.88 81 LYS A O 1
ATOM 643 N N . ILE A 1 82 ? 8.743 13.783 1.414 1.00 96.38 82 ILE A N 1
ATOM 644 C CA . ILE A 1 82 ? 8.989 13.076 0.158 1.00 96.38 82 ILE A CA 1
ATOM 645 C C . ILE A 1 82 ? 7.655 12.827 -0.528 1.00 96.38 82 ILE A C 1
ATOM 647 O O . ILE A 1 82 ? 6.727 12.284 0.076 1.00 96.38 82 ILE A O 1
ATOM 651 N N . ASP A 1 83 ? 7.574 13.191 -1.802 1.00 97.75 83 ASP A N 1
ATOM 652 C CA . ASP A 1 83 ? 6.405 12.915 -2.626 1.00 97.75 83 ASP A CA 1
ATOM 653 C C . ASP A 1 83 ? 6.111 11.414 -2.673 1.00 97.75 83 ASP A C 1
ATOM 655 O O . ASP A 1 83 ? 7.009 10.572 -2.786 1.00 97.75 83 ASP A O 1
ATOM 659 N N . GLY A 1 84 ? 4.831 11.073 -2.588 1.00 96.81 84 GLY A N 1
ATOM 660 C CA . GLY A 1 84 ? 4.352 9.709 -2.720 1.00 96.81 84 GLY A CA 1
ATOM 661 C C . GLY A 1 84 ? 3.762 9.479 -4.094 1.00 96.81 84 GLY A C 1
ATOM 662 O O . GLY A 1 84 ? 2.911 10.238 -4.549 1.00 96.81 84 GLY A O 1
ATOM 663 N N . PHE A 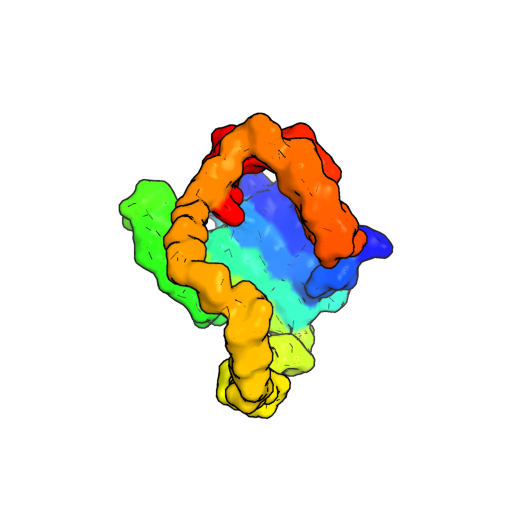1 85 ? 4.191 8.414 -4.761 1.00 97.31 85 PHE A N 1
ATOM 664 C CA . PHE A 1 85 ? 3.604 7.994 -6.026 1.00 97.31 85 PHE A CA 1
ATOM 665 C C . PHE A 1 85 ? 2.683 6.804 -5.798 1.00 97.31 85 PHE A C 1
ATOM 667 O O . PHE A 1 85 ? 3.067 5.814 -5.171 1.00 97.31 85 PHE A O 1
ATOM 674 N N . PHE A 1 86 ? 1.480 6.897 -6.356 1.00 96.62 86 PHE A N 1
ATOM 675 C CA . PHE A 1 86 ? 0.600 5.755 -6.549 1.00 96.62 86 PHE A CA 1
ATOM 676 C C . PHE A 1 86 ? 0.897 5.181 -7.922 1.00 96.62 86 PHE A C 1
ATOM 678 O O . PHE A 1 86 ? 0.840 5.893 -8.927 1.00 96.62 86 PHE A O 1
ATOM 685 N N . ILE A 1 87 ? 1.270 3.908 -7.954 1.00 97.38 87 ILE A N 1
ATOM 686 C CA . ILE A 1 87 ? 1.726 3.232 -9.164 1.00 97.38 87 ILE A CA 1
ATOM 687 C C . ILE A 1 87 ? 1.000 1.907 -9.351 1.00 97.38 87 ILE A C 1
ATOM 689 O O . ILE A 1 87 ? 0.509 1.309 -8.389 1.00 97.38 87 ILE A O 1
ATOM 693 N N . ALA A 1 88 ? 0.970 1.427 -10.588 1.00 96.69 88 ALA A N 1
ATOM 694 C CA . ALA A 1 88 ? 0.287 0.199 -10.943 1.00 96.69 88 ALA A CA 1
ATOM 695 C C . ALA A 1 88 ? 0.961 -0.559 -12.084 1.00 96.69 88 ALA A C 1
ATOM 697 O O . ALA A 1 88 ? 1.566 0.038 -12.966 1.00 96.69 88 ALA A O 1
ATOM 698 N N . LYS A 1 89 ? 0.769 -1.877 -12.108 1.00 95.56 89 LYS A N 1
ATOM 699 C CA . LYS A 1 89 ? 1.042 -2.743 -13.255 1.00 95.56 89 LYS A CA 1
ATOM 700 C C . LYS A 1 89 ? -0.145 -3.670 -13.481 1.00 95.56 89 LYS A C 1
ATOM 702 O O . LYS A 1 89 ? -0.701 -4.230 -12.534 1.00 95.56 89 LYS A O 1
ATOM 707 N N . PHE A 1 90 ? -0.557 -3.819 -14.733 1.00 92.62 90 PHE A N 1
ATOM 708 C CA . PHE A 1 90 ? -1.741 -4.586 -15.109 1.00 92.62 90 PHE A CA 1
ATOM 709 C C . PHE A 1 90 ? -1.341 -5.859 -15.848 1.00 92.62 90 PHE A C 1
ATOM 711 O O . PHE A 1 90 ? -0.596 -5.799 -16.820 1.00 92.62 90 PHE A O 1
ATOM 718 N N . PHE A 1 91 ? -1.885 -6.992 -15.406 1.00 87.31 91 PHE A N 1
ATOM 719 C CA . PHE A 1 91 ? -1.604 -8.328 -15.953 1.00 87.31 91 PHE A CA 1
ATOM 720 C C . PHE A 1 91 ? -2.806 -8.903 -16.714 1.00 87.31 91 PHE A C 1
ATOM 722 O O . PHE A 1 91 ? -2.716 -9.948 -17.345 1.00 87.31 91 PHE A O 1
ATOM 729 N N . SER A 1 92 ? -3.945 -8.205 -16.679 1.00 74.38 92 SER A N 1
ATOM 730 C CA . SER A 1 92 ? -5.147 -8.561 -17.433 1.00 74.38 92 SER A CA 1
ATOM 731 C C . SER A 1 92 ? -5.551 -7.424 -18.372 1.00 74.38 92 SER A C 1
ATOM 733 O O . SER A 1 92 ? -5.736 -6.283 -17.939 1.00 74.38 92 SER A O 1
ATOM 735 N N . ALA A 1 93 ? -5.759 -7.746 -19.654 1.00 59.59 93 ALA A N 1
ATOM 736 C CA . ALA A 1 93 ? -6.202 -6.787 -20.674 1.00 59.59 93 ALA A CA 1
ATOM 737 C C . ALA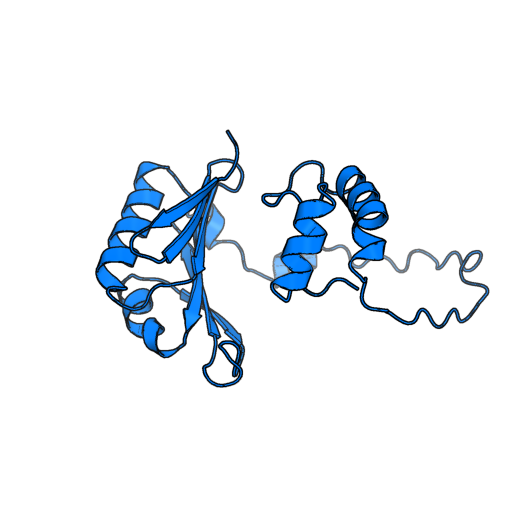 A 1 93 ? -7.542 -6.115 -20.305 1.00 59.59 93 ALA A C 1
ATOM 739 O O . ALA A 1 93 ? -7.762 -4.937 -20.577 1.00 59.59 93 ALA A O 1
ATOM 740 N N . ARG A 1 94 ? -8.425 -6.835 -19.591 1.00 58.00 94 ARG A N 1
ATOM 741 C CA . ARG A 1 94 ? -9.698 -6.298 -19.080 1.00 58.00 94 ARG A CA 1
ATOM 742 C C . ARG A 1 94 ? -9.506 -5.172 -18.056 1.00 58.00 94 ARG A C 1
ATOM 744 O O . ARG A 1 94 ? -10.339 -4.275 -18.011 1.00 58.00 94 ARG A O 1
ATOM 751 N N . ARG A 1 95 ? -8.435 -5.192 -17.248 1.00 53.81 95 ARG A N 1
ATOM 752 C CA . ARG A 1 95 ? -8.143 -4.121 -16.277 1.00 53.81 95 ARG A CA 1
ATOM 753 C C . ARG A 1 95 ? -7.268 -3.000 -16.833 1.00 53.81 95 ARG A C 1
ATOM 755 O O . ARG A 1 95 ? -7.368 -1.900 -16.308 1.00 53.81 95 ARG A O 1
ATOM 762 N N . GLN A 1 96 ? -6.496 -3.231 -17.899 1.00 52.97 96 GLN A N 1
ATOM 763 C CA . GLN A 1 96 ? -5.835 -2.141 -18.640 1.00 52.97 96 GLN A CA 1
ATOM 764 C C . GLN A 1 96 ? -6.849 -1.128 -19.204 1.00 52.97 96 GLN A C 1
ATOM 766 O O . GLN A 1 96 ? -6.525 0.044 -19.344 1.00 52.97 96 GLN A O 1
ATOM 771 N N . ARG A 1 97 ? -8.089 -1.563 -19.479 1.00 49.97 97 ARG A N 1
ATOM 772 C CA . ARG A 1 97 ? -9.183 -0.709 -19.975 1.00 49.97 97 ARG A CA 1
ATOM 773 C C . ARG A 1 97 ? -9.828 0.203 -18.931 1.00 49.97 97 ARG A C 1
ATOM 775 O O . ARG A 1 97 ? -10.604 1.075 -19.308 1.00 49.97 97 ARG A O 1
ATOM 782 N N . VAL A 1 98 ? -9.562 0.026 -17.637 1.00 46.84 98 VAL A N 1
ATOM 783 C CA . VAL A 1 98 ? -10.226 0.852 -16.622 1.00 46.84 98 VAL A CA 1
ATOM 784 C C . VAL A 1 98 ? -9.381 2.085 -16.350 1.00 46.84 98 VAL A C 1
ATOM 786 O O . VAL A 1 98 ? -8.560 2.072 -15.442 1.00 46.84 98 VAL A O 1
ATOM 789 N N . MET A 1 99 ? -9.592 3.116 -17.167 1.00 48.53 99 MET A N 1
ATOM 790 C CA . MET A 1 99 ? -9.761 4.518 -16.756 1.00 48.53 99 MET A CA 1
ATOM 791 C C . MET A 1 99 ? -10.078 5.362 -17.996 1.00 48.53 99 MET A C 1
ATOM 793 O O . MET A 1 99 ? -9.334 6.268 -18.353 1.00 48.53 99 MET A O 1
ATOM 797 N N . ASN A 1 100 ? -11.209 5.090 -18.652 1.00 50.16 100 ASN A N 1
ATOM 798 C CA . ASN A 1 100 ? -11.901 6.184 -19.317 1.00 50.16 100 ASN A CA 1
ATOM 799 C C . ASN A 1 100 ? -12.849 6.781 -18.274 1.00 50.16 100 ASN A C 1
ATOM 801 O O . ASN A 1 100 ? -13.978 6.321 -18.098 1.00 50.16 100 ASN A O 1
ATOM 805 N N . VAL A 1 101 ? -12.333 7.726 -17.481 1.00 55.22 101 VAL A N 1
ATOM 806 C CA . VAL A 1 101 ? -13.098 8.417 -16.426 1.00 55.22 101 VAL A CA 1
ATOM 807 C C . VAL A 1 101 ? -14.386 9.001 -17.017 1.00 55.22 101 VAL A C 1
ATOM 809 O O . VAL A 1 101 ? -15.430 8.970 -16.376 1.00 55.22 101 VAL A O 1
ATOM 812 N N . GLU A 1 102 ? -14.344 9.405 -18.287 1.00 52.69 102 GLU A N 1
ATOM 813 C CA . GLU A 1 102 ? -15.492 9.864 -19.066 1.00 52.69 102 GLU A CA 1
ATOM 814 C C . GLU A 1 102 ? -16.562 8.785 -19.295 1.00 52.69 102 GLU A C 1
ATOM 816 O O . GLU A 1 102 ? -17.748 9.091 -19.242 1.00 52.69 102 GLU A O 1
ATOM 821 N N . GLU A 1 103 ? -16.204 7.515 -19.517 1.00 52.09 103 GLU A N 1
ATOM 822 C CA . GLU A 1 103 ? -17.198 6.433 -19.629 1.00 52.09 103 GLU A CA 1
ATOM 823 C C . GLU A 1 103 ? -17.818 6.096 -18.275 1.00 52.09 103 GLU A C 1
ATOM 825 O O . GLU A 1 103 ? -19.023 5.876 -18.182 1.00 52.09 103 GLU A O 1
ATOM 830 N N . LEU A 1 104 ? -17.023 6.124 -17.204 1.00 50.56 104 LEU A N 1
ATOM 831 C CA . LEU A 1 104 ? -17.521 5.949 -15.839 1.00 50.56 104 LEU A CA 1
ATOM 832 C C . LEU A 1 104 ? -18.468 7.090 -15.435 1.00 50.56 104 LEU A C 1
ATOM 834 O O . LEU A 1 104 ? -19.492 6.826 -14.812 1.00 50.56 104 LEU A O 1
ATOM 838 N N . LEU A 1 105 ? -18.185 8.324 -15.864 1.00 55.25 105 LEU A N 1
ATOM 839 C CA . LEU A 1 105 ? -19.076 9.480 -15.722 1.00 55.25 105 LEU A CA 1
ATOM 840 C C . LEU A 1 105 ? -20.338 9.380 -16.596 1.00 55.25 105 LEU A C 1
ATOM 842 O O . LEU A 1 105 ? -21.365 9.920 -16.213 1.00 55.25 105 LEU A O 1
ATOM 846 N N . LYS A 1 106 ? -20.306 8.665 -17.730 1.00 53.59 106 LYS A N 1
ATOM 847 C CA . LYS A 1 106 ? -21.508 8.378 -18.541 1.00 53.59 106 LYS A CA 1
ATOM 848 C C . LYS A 1 106 ? -22.433 7.348 -17.879 1.00 53.59 106 LYS A C 1
ATOM 850 O O . LYS A 1 106 ? -23.648 7.423 -18.053 1.00 53.59 106 LYS A O 1
ATOM 855 N N . PHE A 1 107 ? -21.879 6.384 -17.134 1.00 49.47 107 PHE A N 1
ATOM 856 C CA . PHE A 1 107 ? -22.652 5.384 -16.376 1.00 49.47 107 PHE A CA 1
ATOM 857 C C . PHE A 1 107 ? -23.026 5.834 -14.966 1.00 49.47 107 PHE A C 1
ATOM 859 O O . PHE A 1 107 ? -24.023 5.354 -14.416 1.00 49.47 107 PHE A O 1
ATOM 866 N N . ALA A 1 108 ? -22.272 6.768 -14.388 1.00 45.66 108 ALA A N 1
ATOM 867 C CA . ALA A 1 108 ? -22.783 7.612 -13.331 1.00 45.66 108 ALA A CA 1
ATOM 868 C C . ALA A 1 108 ? -23.923 8.406 -13.961 1.00 45.66 108 ALA A C 1
ATOM 870 O O . ALA A 1 108 ? -23.714 9.443 -14.582 1.00 45.66 108 ALA A O 1
ATOM 871 N N . LYS A 1 109 ? -25.156 7.895 -13.845 1.00 44.12 109 LYS A N 1
ATOM 872 C CA . LYS A 1 109 ? -26.322 8.746 -14.063 1.00 44.12 109 LYS A CA 1
ATOM 873 C C . LYS A 1 109 ? -26.007 10.023 -13.284 1.00 44.12 109 LYS A C 1
ATOM 875 O O . LYS A 1 109 ? -25.674 9.877 -12.099 1.00 44.12 109 LYS A O 1
ATOM 880 N N . PRO A 1 110 ? -26.092 11.234 -13.878 1.00 44.84 110 PRO A N 1
ATOM 881 C CA . PRO A 1 110 ? -26.289 12.390 -13.027 1.00 44.84 110 PRO A CA 1
ATOM 882 C C . PRO A 1 110 ? -27.397 11.933 -12.097 1.00 44.84 110 PRO A C 1
ATOM 884 O O . PRO A 1 110 ? -28.399 11.374 -12.575 1.00 44.84 110 PRO A O 1
ATOM 887 N N . ALA A 1 111 ? -27.163 11.993 -10.782 1.00 41.16 111 ALA A N 1
ATOM 888 C CA . ALA A 1 111 ? -28.285 11.941 -9.875 1.00 41.16 111 ALA A CA 1
ATOM 889 C C . ALA A 1 111 ? -29.251 12.913 -10.530 1.00 41.16 111 ALA A C 1
ATOM 891 O O . ALA A 1 111 ? -28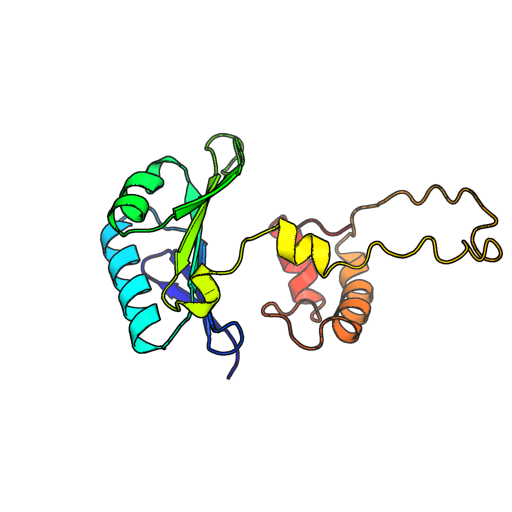.902 14.083 -10.713 1.00 41.16 111 ALA A O 1
ATOM 892 N N . LYS A 1 112 ? -30.365 12.386 -11.069 1.00 39.31 112 LYS A N 1
ATOM 893 C CA . LYS A 1 112 ? -31.402 13.259 -11.581 1.00 39.31 112 LYS A CA 1
ATOM 894 C C . LYS A 1 112 ? -31.555 14.269 -10.457 1.00 39.31 112 LYS A C 1
ATOM 896 O O . LYS A 1 112 ? -31.433 13.892 -9.283 1.00 39.31 112 LYS A O 1
ATOM 901 N N . GLU A 1 113 ? -31.782 15.520 -10.801 1.00 42.91 113 GLU A N 1
ATOM 902 C CA . GLU A 1 113 ? -32.519 16.413 -9.928 1.00 42.91 113 GLU A CA 1
ATOM 903 C C . GLU A 1 113 ? -33.856 15.705 -9.651 1.00 42.91 113 GLU A C 1
ATOM 905 O O . GLU A 1 113 ? -34.891 15.951 -10.255 1.00 42.91 113 GLU A O 1
ATOM 910 N N . GLY A 1 114 ? -33.796 14.659 -8.832 1.00 36.56 114 GLY A N 1
ATOM 911 C CA . GLY A 1 114 ? -34.893 13.970 -8.241 1.00 36.56 114 GLY A CA 1
ATOM 912 C C . GLY A 1 114 ? -35.320 15.028 -7.287 1.00 36.56 114 GLY A C 1
ATOM 913 O O . GLY A 1 114 ? -34.640 15.219 -6.278 1.00 36.56 114 GLY A O 1
ATOM 914 N N . SER A 1 115 ? -36.320 15.786 -7.749 1.00 42.53 115 SER A N 1
ATOM 915 C CA . SER A 1 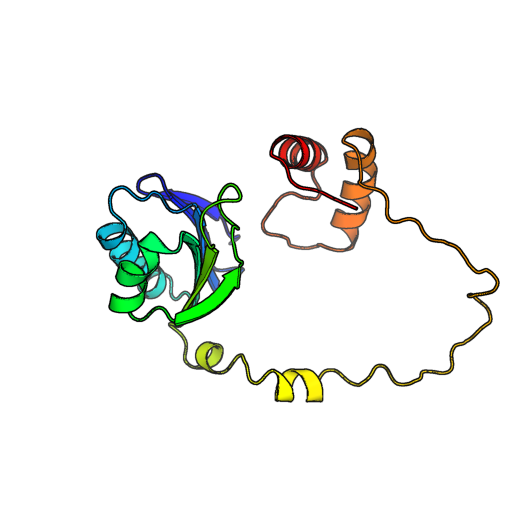115 ? -37.251 16.569 -6.961 1.00 42.53 115 SER A CA 1
ATOM 916 C C . SER A 1 115 ? -36.840 16.457 -5.514 1.00 42.53 115 SER A C 1
ATOM 918 O O . SER A 1 115 ? -37.104 15.418 -4.893 1.00 42.53 115 SER A O 1
ATOM 920 N N . VAL A 1 116 ? -36.067 17.444 -5.056 1.00 41.00 116 VAL A N 1
ATOM 921 C CA . VAL A 1 116 ? -35.739 17.591 -3.648 1.00 41.00 116 VAL A CA 1
ATOM 922 C C . VAL A 1 116 ? -37.087 17.455 -2.972 1.00 41.00 116 VAL A C 1
ATOM 924 O O . VAL A 1 116 ? -37.945 18.324 -3.107 1.00 41.00 116 VAL A O 1
ATOM 927 N N . ASN A 1 117 ? -37.353 16.288 -2.385 1.00 40.53 117 ASN A N 1
ATOM 928 C CA . ASN A 1 117 ? -38.546 16.117 -1.595 1.00 40.53 117 ASN A CA 1
ATOM 929 C C . ASN A 1 117 ? -38.160 16.846 -0.320 1.00 40.53 117 ASN A C 1
ATOM 931 O O . ASN A 1 117 ? -37.595 16.278 0.614 1.00 40.53 117 ASN A O 1
ATOM 935 N N . ASP A 1 118 ? -38.351 18.159 -0.388 1.00 42.53 118 ASP A N 1
ATOM 936 C CA . ASP A 1 118 ? -37.925 19.206 0.531 1.00 42.53 118 ASP A CA 1
ATOM 937 C C . ASP A 1 118 ? -38.726 19.151 1.838 1.00 42.53 118 ASP A C 1
ATOM 939 O O . ASP A 1 118 ? -39.005 20.141 2.498 1.00 42.53 118 ASP A O 1
ATOM 943 N N . LYS A 1 119 ? -39.165 17.945 2.199 1.00 43.69 119 LYS A N 1
ATOM 944 C CA . LYS A 1 119 ? -39.957 17.640 3.384 1.00 43.69 119 LYS A CA 1
ATOM 945 C C . LYS A 1 119 ? -39.111 17.009 4.491 1.00 43.69 119 LYS A C 1
ATOM 947 O O . LYS A 1 119 ? -39.623 16.783 5.578 1.00 43.69 119 LYS A O 1
ATOM 952 N N . HIS A 1 120 ? -37.816 16.768 4.244 1.00 46.84 120 HIS A N 1
ATOM 953 C CA . HIS A 1 120 ? -36.859 16.289 5.254 1.00 46.84 120 HIS A CA 1
ATOM 954 C C . HIS A 1 120 ? -35.605 17.166 5.416 1.00 46.84 120 HIS A C 1
ATOM 956 O O . HIS A 1 120 ? -34.695 16.793 6.154 1.00 46.84 120 HIS A O 1
ATOM 962 N N . ARG A 1 121 ? -35.541 18.337 4.767 1.00 50.06 121 ARG A N 1
ATOM 963 C CA . ARG A 1 121 ? -34.470 19.331 4.976 1.00 50.06 121 ARG A CA 1
ATOM 964 C C . ARG A 1 121 ? -35.014 20.624 5.583 1.00 50.06 121 ARG A C 1
ATOM 966 O O . ARG A 1 121 ? -34.543 21.710 5.281 1.00 50.06 121 ARG A O 1
ATOM 973 N N . THR A 1 122 ? -35.991 20.514 6.478 1.00 45.38 122 THR A N 1
ATOM 974 C CA . THR A 1 122 ? -36.360 21.621 7.365 1.00 45.38 122 THR A CA 1
ATOM 975 C C . THR A 1 122 ? -35.305 21.733 8.461 1.00 45.38 122 THR A C 1
ATOM 977 O O . THR A 1 122 ? -35.409 21.107 9.515 1.00 45.38 122 THR A O 1
ATOM 980 N N . GLY A 1 123 ? -34.249 22.479 8.158 1.00 49.41 123 GLY A N 1
ATOM 981 C CA . GLY A 1 123 ? -33.187 22.834 9.086 1.00 49.41 123 GLY A CA 1
ATOM 982 C C . GLY A 1 123 ? -31.853 22.927 8.363 1.00 49.41 123 GLY A C 1
ATOM 983 O O . GLY A 1 123 ? -31.353 21.924 7.850 1.00 49.41 123 GLY A O 1
ATOM 984 N N . GLU A 1 124 ? -31.253 24.116 8.362 1.00 55.88 124 GLU A N 1
ATOM 985 C CA . GLU A 1 124 ? -29.806 24.279 8.224 1.00 55.88 124 GLU A CA 1
ATOM 986 C C . GLU A 1 124 ? -29.135 23.547 9.391 1.00 55.88 124 GLU A C 1
ATOM 988 O O . GLU A 1 124 ? -28.754 24.127 10.404 1.00 55.88 124 GLU A O 1
ATOM 993 N N . ILE A 1 125 ? -29.044 22.222 9.303 1.00 58.66 125 ILE A N 1
ATOM 994 C CA . ILE A 1 125 ? -28.225 21.466 10.234 1.00 58.66 125 ILE A CA 1
ATOM 995 C C . ILE A 1 125 ? -26.797 21.693 9.756 1.00 58.66 125 ILE A C 1
ATOM 997 O O . ILE A 1 125 ? -26.344 21.034 8.818 1.00 58.66 125 ILE A O 1
ATOM 1001 N N . ASN A 1 126 ? -26.100 22.635 10.395 1.00 58.75 126 ASN A N 1
ATOM 1002 C CA . ASN A 1 126 ? -24.642 22.673 10.411 1.00 58.75 126 ASN A CA 1
ATOM 1003 C C . ASN A 1 126 ? -24.163 21.335 10.981 1.00 58.75 126 ASN A C 1
ATOM 1005 O O . ASN A 1 126 ? -24.038 21.155 12.190 1.00 58.75 126 ASN A O 1
ATOM 1009 N N . ARG A 1 127 ? -23.984 20.343 10.107 1.00 65.88 127 ARG A N 1
ATOM 1010 C CA . ARG A 1 127 ? -23.391 19.063 10.479 1.00 65.88 127 ARG A CA 1
ATOM 1011 C C . ARG A 1 127 ? -21.893 19.280 10.510 1.00 65.88 127 ARG A C 1
ATOM 1013 O O . ARG A 1 127 ? -21.226 19.171 9.485 1.00 65.88 127 ARG A O 1
ATOM 1020 N N . GLU A 1 128 ? -21.393 19.647 11.681 1.00 81.25 128 GLU A N 1
ATOM 1021 C CA . GLU A 1 128 ? -19.962 19.629 11.934 1.00 81.25 128 GLU A CA 1
ATOM 1022 C C . GLU A 1 128 ? -19.469 18.184 11.793 1.00 81.25 128 GLU A C 1
ATOM 1024 O O . GLU A 1 128 ? -20.015 17.258 12.396 1.00 81.25 128 GLU A O 1
ATOM 1029 N N . VAL A 1 129 ? -18.472 17.985 10.934 1.00 82.56 129 VAL A N 1
ATOM 1030 C CA . VAL A 1 129 ? -17.792 16.700 10.790 1.00 82.56 129 VAL A CA 1
ATOM 1031 C C . VAL A 1 129 ? -16.745 16.635 11.894 1.00 82.56 129 VAL A C 1
ATOM 1033 O O . VAL A 1 129 ? -15.791 17.410 11.888 1.00 82.56 129 VAL A O 1
ATOM 1036 N N . VAL A 1 130 ? -16.941 15.735 12.855 1.00 87.50 130 VAL A N 1
ATOM 1037 C CA . VAL A 1 130 ? -16.086 15.608 14.040 1.00 87.50 130 VAL A CA 1
ATOM 1038 C C . VAL A 1 130 ? -15.334 14.289 13.972 1.00 87.50 130 VAL A C 1
ATOM 1040 O O . VAL A 1 130 ? -15.930 13.240 13.742 1.00 87.50 130 VAL A O 1
ATOM 1043 N N . SER A 1 131 ? -14.026 14.316 14.228 1.00 92.44 131 SER A N 1
ATOM 1044 C CA . SER A 1 131 ? -13.239 13.086 14.268 1.00 92.44 131 SER A CA 1
ATOM 1045 C C . SER A 1 131 ? -13.730 12.138 15.364 1.00 92.44 131 SER A C 1
ATOM 1047 O O . SER A 1 131 ? -13.865 12.517 16.533 1.00 92.44 131 SER A O 1
ATOM 1049 N N . CYS A 1 132 ? -13.947 10.879 14.997 1.00 94.44 132 CYS A N 1
ATOM 1050 C CA . CYS A 1 132 ? -14.272 9.816 15.932 1.00 94.44 132 CYS A CA 1
ATOM 1051 C C . CYS A 1 132 ? -13.097 9.563 16.882 1.00 94.44 132 CYS A C 1
ATOM 1053 O O . CYS A 1 132 ? -11.929 9.513 16.488 1.00 94.44 132 CYS A O 1
ATOM 1055 N N . LYS A 1 133 ? -13.426 9.353 18.151 1.00 95.56 133 LYS A N 1
ATOM 1056 C CA . LYS A 1 133 ? -12.492 9.001 19.221 1.00 95.56 133 LYS A CA 1
ATOM 1057 C C . LYS A 1 133 ? -12.489 7.483 19.431 1.00 95.56 133 LYS A C 1
ATOM 1059 O O . LYS A 1 133 ? -13.442 6.812 19.037 1.00 95.56 133 LYS A O 1
ATOM 1064 N N . PRO A 1 134 ? -11.493 6.920 20.142 1.00 95.94 134 PRO A N 1
ATOM 1065 C CA . PRO A 1 134 ? -11.495 5.499 20.502 1.00 95.94 134 PRO A CA 1
ATOM 1066 C C . PRO A 1 134 ? -12.771 5.030 21.219 1.00 95.94 134 PRO A C 1
ATOM 1068 O O . PRO A 1 134 ? -13.126 3.861 21.112 1.00 95.94 134 PRO A O 1
ATOM 1071 N N . SER A 1 135 ? -13.474 5.929 21.917 1.00 96.50 135 SER A N 1
ATOM 1072 C CA . SER A 1 135 ? -14.772 5.665 22.554 1.00 96.50 135 SER A CA 1
ATOM 1073 C C . SER A 1 135 ? -15.931 5.457 21.572 1.00 96.50 135 SER A C 1
ATOM 1075 O O . SER A 1 135 ? -16.983 4.990 21.986 1.00 96.50 135 SER A O 1
ATOM 1077 N N . ASN A 1 136 ? -15.769 5.816 20.295 1.00 96.31 136 ASN A N 1
ATOM 1078 C CA . ASN A 1 136 ? -16.771 5.606 19.248 1.00 96.31 136 ASN A CA 1
ATOM 1079 C C . ASN A 1 136 ? -16.602 4.260 18.524 1.00 96.31 136 ASN A C 1
ATOM 1081 O O . ASN A 1 136 ? -17.443 3.902 17.704 1.00 96.31 136 ASN A O 1
ATOM 1085 N N . ALA A 1 137 ? -15.527 3.511 18.793 1.00 96.69 137 ALA A N 1
ATOM 1086 C CA . ALA A 1 137 ? -15.177 2.312 18.033 1.00 96.69 137 ALA A CA 1
ATOM 1087 C C . ALA A 1 137 ? -16.274 1.233 18.059 1.00 96.69 137 ALA A C 1
ATOM 1089 O O . ALA A 1 137 ? -16.491 0.553 17.058 1.00 96.69 137 ALA A O 1
ATOM 1090 N N . GLU A 1 138 ? -16.977 1.082 19.179 1.00 97.19 138 GLU A N 1
ATOM 1091 C CA . GLU A 1 138 ? -18.102 0.162 19.324 1.00 97.19 138 GLU A CA 1
ATOM 1092 C C . GLU A 1 138 ? -19.238 0.516 18.355 1.00 97.19 138 GLU A C 1
ATOM 1094 O O . GLU A 1 138 ? -19.645 -0.325 17.554 1.00 97.19 138 GLU A O 1
ATOM 1099 N N . GLU A 1 139 ? -19.694 1.767 18.358 1.00 96.38 139 GLU A N 1
ATOM 1100 C CA . GLU A 1 139 ? -20.768 2.241 17.479 1.00 96.38 139 GLU A CA 1
ATOM 1101 C C . GLU A 1 139 ? -20.359 2.184 16.001 1.00 96.38 139 GLU A C 1
ATOM 1103 O O . GLU A 1 139 ? -21.096 1.665 15.158 1.00 96.38 139 GLU A O 1
ATOM 1108 N N . MET A 1 140 ? -19.133 2.614 15.692 1.00 95.69 140 MET A N 1
ATOM 1109 C CA . MET A 1 140 ? -18.566 2.522 14.346 1.00 95.69 140 MET A CA 1
ATOM 1110 C C . MET A 1 140 ? -18.563 1.082 13.827 1.00 95.69 140 MET A C 1
ATOM 1112 O O . MET A 1 140 ? -18.899 0.839 12.668 1.00 95.69 140 MET A O 1
ATOM 1116 N N . SER A 1 141 ? -18.208 0.113 14.677 1.00 95.06 141 SER A N 1
ATOM 1117 C CA . SER A 1 141 ? -18.148 -1.295 14.284 1.00 95.06 141 SER A CA 1
ATOM 1118 C C . SER A 1 141 ? -19.513 -1.854 13.874 1.00 95.06 141 SER A C 1
ATOM 1120 O O . SER A 1 141 ? -19.587 -2.621 12.912 1.00 95.06 141 SER A O 1
ATOM 1122 N N . VAL A 1 142 ? -20.593 -1.420 14.537 1.00 95.56 142 VAL A N 1
ATOM 1123 C CA . VAL A 1 142 ? -21.972 -1.816 14.215 1.00 95.56 142 VAL A CA 1
ATOM 1124 C C . VAL A 1 142 ? -22.361 -1.289 12.837 1.00 95.56 142 VAL A C 1
ATOM 1126 O O . VAL A 1 142 ? -22.852 -2.049 12.001 1.00 95.56 142 VAL A O 1
ATOM 1129 N N . ILE A 1 143 ? -22.073 -0.014 12.560 1.00 93.94 143 ILE A N 1
ATOM 1130 C CA . ILE A 1 143 ? -22.333 0.602 11.250 1.00 93.94 143 ILE A CA 1
ATOM 1131 C C . ILE A 1 143 ? -21.535 -0.125 10.164 1.00 93.94 143 ILE A C 1
ATOM 1133 O O . ILE A 1 143 ? -22.080 -0.525 9.131 1.00 93.94 143 ILE A O 1
ATOM 1137 N N . TYR A 1 144 ? -20.241 -0.352 10.396 1.00 94.12 144 TYR A N 1
ATOM 1138 C CA . TYR A 1 144 ? -19.398 -1.030 9.421 1.00 94.12 144 TYR A CA 1
ATOM 1139 C C . TYR A 1 144 ? -19.818 -2.477 9.181 1.00 94.12 144 TYR A C 1
ATOM 1141 O O . TYR A 1 144 ? -19.756 -2.924 8.040 1.00 94.12 144 TYR A O 1
ATOM 1149 N N . GLN A 1 145 ? -20.317 -3.190 10.190 1.00 91.62 145 GLN A N 1
ATOM 1150 C CA . GLN A 1 145 ? -20.844 -4.542 10.013 1.00 91.62 145 GLN A CA 1
ATOM 1151 C C . GLN A 1 145 ? -22.085 -4.576 9.105 1.00 91.62 145 GLN A C 1
ATOM 1153 O O . GLN A 1 145 ? -22.251 -5.518 8.329 1.00 91.62 145 GLN A O 1
ATOM 1158 N N . GLN A 1 146 ? -22.939 -3.550 9.166 1.00 92.00 146 GLN A N 1
ATOM 1159 C CA . GLN A 1 146 ? -24.140 -3.454 8.330 1.00 92.00 146 GLN A CA 1
ATOM 1160 C C . GLN A 1 146 ? -23.807 -3.144 6.865 1.00 92.00 146 GLN A C 1
ATOM 1162 O O . GLN A 1 146 ? -24.426 -3.697 5.952 1.00 92.00 146 GLN A O 1
ATOM 1167 N N . VAL A 1 147 ? -22.827 -2.268 6.634 1.00 91.50 147 VAL A N 1
ATOM 1168 C CA . VAL A 1 147 ? -22.498 -1.760 5.293 1.00 91.50 147 VAL A CA 1
ATOM 1169 C C . VAL A 1 147 ? -21.453 -2.632 4.593 1.00 91.50 147 VAL A C 1
ATOM 1171 O O . VAL A 1 147 ? -21.587 -2.955 3.411 1.00 91.50 147 VAL A O 1
ATOM 1174 N N . PHE A 1 148 ? -20.420 -3.060 5.315 1.00 86.38 148 PHE A N 1
ATOM 1175 C CA . PHE A 1 148 ? -19.277 -3.780 4.766 1.00 86.38 148 PHE A CA 1
ATOM 1176 C C . PHE A 1 148 ? -19.353 -5.278 5.063 1.00 86.38 148 PHE A C 1
ATOM 1178 O O . PHE A 1 148 ? -18.594 -5.817 5.865 1.00 86.38 148 PHE A O 1
ATOM 1185 N N . LYS A 1 149 ? -20.222 -5.984 4.325 1.00 79.56 149 LYS A N 1
ATOM 1186 C CA . LYS A 1 149 ? -20.318 -7.459 4.384 1.00 79.56 149 LYS A CA 1
ATOM 1187 C C . LYS A 1 149 ? -18.982 -8.159 4.114 1.00 79.56 149 LYS A C 1
ATOM 1189 O O . LYS A 1 149 ? -18.731 -9.242 4.632 1.00 79.56 149 LYS A O 1
ATOM 1194 N N . SER A 1 150 ? -18.131 -7.551 3.288 1.00 77.44 150 SER A N 1
ATOM 1195 C CA . SER A 1 150 ? -16.764 -8.008 3.062 1.00 77.44 150 SER A CA 1
ATOM 1196 C C . SER A 1 150 ? -15.824 -6.815 2.937 1.00 77.44 150 SER A C 1
ATOM 1198 O O . SER A 1 150 ? -15.972 -6.007 2.018 1.00 77.44 150 SER A O 1
ATOM 1200 N N . TYR A 1 151 ? -14.838 -6.729 3.825 1.00 81.06 151 TYR A N 1
ATOM 1201 C CA . TYR A 1 151 ? -13.768 -5.738 3.770 1.00 81.06 151 TYR A CA 1
ATOM 1202 C C . TYR A 1 151 ? -12.444 -6.406 4.170 1.00 81.06 151 TYR A C 1
ATOM 1204 O O . TYR A 1 151 ? -12.445 -7.262 5.054 1.00 81.06 151 TYR A O 1
ATOM 1212 N N . PRO A 1 152 ? -11.316 -6.074 3.518 1.00 73.31 152 PRO A N 1
ATOM 1213 C CA . PRO A 1 152 ? -10.028 -6.724 3.773 1.00 73.31 152 PRO A CA 1
ATOM 1214 C C . PRO A 1 152 ? -9.420 -6.451 5.154 1.00 73.31 152 PRO A C 1
ATOM 1216 O O . PRO A 1 152 ? -8.467 -7.125 5.535 1.00 73.31 152 PRO A O 1
ATOM 1219 N N . PHE A 1 153 ? -9.944 -5.474 5.892 1.00 83.94 153 PHE A N 1
ATOM 1220 C CA . PHE A 1 153 ? -9.532 -5.184 7.262 1.00 83.94 153 PHE A CA 1
ATOM 1221 C C . PHE A 1 153 ? -10.703 -5.428 8.220 1.00 83.94 153 PHE A C 1
ATOM 1223 O O . PHE A 1 153 ? -11.851 -5.211 7.832 1.00 83.94 153 PHE A O 1
ATOM 1230 N N . PRO A 1 154 ? -10.459 -5.846 9.471 1.00 88.62 154 PRO A N 1
ATOM 1231 C CA . PRO A 1 154 ? -11.529 -6.173 10.408 1.00 88.62 154 PRO A CA 1
ATOM 1232 C C . PRO A 1 154 ? -12.124 -4.906 11.050 1.00 88.62 154 PRO A C 1
ATOM 1234 O O . PRO A 1 154 ? -12.101 -4.746 12.265 1.00 88.62 154 PRO A O 1
ATOM 1237 N N . ILE A 1 155 ? -12.663 -3.991 10.241 1.00 92.75 155 ILE A N 1
ATOM 1238 C CA . ILE A 1 155 ? -13.265 -2.725 10.702 1.00 92.75 155 ILE A CA 1
ATOM 1239 C C . ILE A 1 155 ? -14.551 -2.929 11.517 1.00 92.75 155 ILE A C 1
ATOM 1241 O O . ILE A 1 155 ? -14.971 -2.034 12.235 1.00 92.75 155 ILE A O 1
ATOM 1245 N N . GLN A 1 156 ? -15.143 -4.120 11.467 1.00 92.88 156 GLN A N 1
ATOM 1246 C CA . GLN A 1 156 ? -16.226 -4.561 12.347 1.00 92.88 156 GLN A CA 1
ATOM 1247 C C . GLN A 1 156 ? -15.747 -4.993 13.745 1.00 92.88 156 GLN A C 1
ATOM 1249 O O . GLN A 1 156 ? -16.559 -5.372 14.581 1.00 92.88 156 GLN A O 1
ATOM 1254 N N . ASN A 1 157 ? -14.436 -5.000 14.005 1.00 94.50 157 ASN A N 1
ATOM 1255 C CA . ASN A 1 157 ? -13.874 -5.289 15.320 1.00 94.50 157 ASN A CA 1
ATOM 1256 C C . ASN A 1 157 ? -13.477 -3.968 16.012 1.00 94.50 157 ASN A C 1
ATOM 1258 O O . ASN A 1 157 ? -12.519 -3.326 15.568 1.00 94.50 157 ASN A O 1
ATOM 1262 N N . PRO A 1 158 ? -14.130 -3.579 17.124 1.00 96.31 158 PRO A N 1
ATOM 1263 C CA . PRO A 1 158 ? -13.802 -2.353 17.856 1.00 96.31 158 PRO A CA 1
ATOM 1264 C C . PRO A 1 158 ? -12.329 -2.257 18.269 1.00 96.31 158 PRO A C 1
ATOM 1266 O O . PRO A 1 158 ? -11.732 -1.185 18.203 1.00 96.31 158 PRO A O 1
ATOM 1269 N N . ASN A 1 159 ? -11.703 -3.376 18.647 1.00 96.94 159 ASN A N 1
ATOM 1270 C CA . ASN A 1 159 ? -10.297 -3.385 19.054 1.00 96.94 159 ASN A CA 1
ATOM 1271 C C . ASN A 1 159 ? -9.364 -3.064 17.884 1.00 96.94 159 ASN A C 1
ATOM 1273 O O . ASN A 1 159 ? -8.358 -2.381 18.071 1.00 96.94 159 ASN A O 1
ATOM 1277 N N . TYR A 1 160 ? -9.712 -3.508 16.673 1.00 94.44 160 TYR A N 1
ATOM 1278 C CA . TYR A 1 160 ? -8.966 -3.141 15.475 1.00 94.44 160 TYR A CA 1
ATOM 1279 C C . TYR A 1 160 ? -9.096 -1.645 15.174 1.00 94.44 160 TYR A C 1
ATOM 1281 O O . TYR A 1 160 ? -8.084 -1.012 14.895 1.00 94.44 160 TYR A O 1
ATOM 1289 N N . LEU A 1 161 ? -10.300 -1.070 15.288 1.00 95.75 161 LEU A N 1
ATOM 1290 C CA . LEU A 1 161 ? -10.521 0.368 15.088 1.00 95.75 161 LEU A CA 1
ATOM 1291 C C . LEU A 1 161 ? -9.740 1.218 16.102 1.00 95.75 161 LEU A C 1
ATOM 1293 O O . LEU A 1 161 ? -9.073 2.177 15.729 1.00 95.75 161 LEU A O 1
ATOM 1297 N N . LYS A 1 162 ? -9.755 0.841 17.387 1.00 96.94 162 LYS A N 1
ATOM 1298 C CA . LYS A 1 162 ? -8.961 1.530 18.421 1.00 96.94 162 LYS A CA 1
ATOM 1299 C C . LYS A 1 162 ? -7.465 1.453 18.119 1.00 96.94 162 LYS A C 1
ATOM 1301 O O . LYS A 1 162 ? -6.746 2.441 18.270 1.00 96.94 162 LYS A O 1
ATOM 1306 N N . HIS A 1 163 ? -6.992 0.286 17.684 1.00 95.25 163 HIS A N 1
ATOM 1307 C CA . HIS A 1 163 ? -5.599 0.102 17.299 1.00 95.25 163 HIS A CA 1
ATOM 1308 C C . HIS A 1 163 ? -5.233 0.934 16.061 1.00 95.25 163 HIS A C 1
ATOM 1310 O O . HIS A 1 163 ? -4.223 1.629 16.089 1.00 95.25 163 HIS A O 1
ATOM 1316 N N . SER A 1 164 ? -6.059 0.939 15.010 1.00 93.06 164 SER A N 1
ATOM 1317 C CA . SER A 1 164 ? -5.793 1.720 13.798 1.00 93.06 164 SER A CA 1
ATOM 1318 C C . SER A 1 164 ? -5.790 3.226 14.070 1.00 93.06 164 SER A C 1
ATOM 1320 O O . SER A 1 164 ? -4.923 3.926 13.549 1.00 93.06 164 SER A O 1
ATOM 1322 N N . MET A 1 165 ? -6.681 3.720 14.938 1.00 94.25 165 MET A N 1
ATOM 1323 C CA . MET A 1 165 ? -6.665 5.110 15.413 1.00 94.25 165 MET A CA 1
ATOM 1324 C C . MET A 1 165 ? -5.349 5.460 16.112 1.00 94.25 165 MET A C 1
ATOM 1326 O O . MET A 1 165 ? -4.761 6.502 15.833 1.00 94.25 165 MET A O 1
ATOM 1330 N N . LYS A 1 166 ? -4.847 4.575 16.985 1.00 93.81 166 LYS A N 1
ATOM 1331 C CA . LYS A 1 166 ? -3.554 4.762 17.664 1.00 93.81 166 LYS A CA 1
ATOM 1332 C C . LYS A 1 166 ? -2.382 4.811 16.678 1.00 93.81 166 LYS A C 1
ATOM 1334 O O . LYS A 1 166 ? -1.447 5.575 16.884 1.00 93.81 166 LYS A O 1
ATOM 1339 N N . GLU A 1 167 ? -2.456 4.035 15.602 1.00 90.62 167 GLU A N 1
ATOM 1340 C CA . GLU A 1 167 ? -1.480 4.039 14.504 1.00 90.62 167 GLU A CA 1
ATOM 1341 C C . GLU A 1 167 ? -1.659 5.231 13.535 1.00 90.62 167 GLU A C 1
ATOM 1343 O O . GLU A 1 167 ? -0.950 5.327 12.532 1.00 90.62 167 GLU A O 1
ATOM 1348 N N . GLY A 1 168 ? -2.588 6.153 13.823 1.00 87.50 168 GLY A N 1
ATOM 1349 C CA . GLY A 1 168 ? -2.765 7.415 13.101 1.00 87.50 168 GLY A CA 1
ATOM 1350 C C . GLY A 1 168 ? -3.856 7.415 12.026 1.00 87.50 168 GLY A C 1
ATOM 1351 O O . GLY A 1 168 ? -3.917 8.354 11.232 1.00 87.50 168 GLY A O 1
ATOM 1352 N N . VAL A 1 169 ? -4.719 6.394 11.963 1.00 90.00 169 VAL A N 1
ATOM 1353 C CA . VAL A 1 169 ? -5.886 6.407 11.064 1.00 90.00 169 VAL A CA 1
ATOM 1354 C C . VAL A 1 169 ? -6.966 7.329 11.630 1.00 90.00 169 VAL A C 1
ATOM 1356 O O . VAL A 1 169 ? -7.456 7.120 12.737 1.00 90.00 169 VAL A O 1
ATOM 1359 N N . LEU A 1 170 ? -7.365 8.330 10.847 1.00 90.38 170 LEU A N 1
ATOM 1360 C CA . LEU A 1 170 ? -8.447 9.245 11.199 1.00 90.38 170 LEU A CA 1
ATOM 1361 C C . LEU A 1 170 ? -9.785 8.725 10.669 1.00 90.38 170 LEU A C 1
ATOM 1363 O O . LEU A 1 170 ? -9.895 8.335 9.506 1.00 90.38 170 LEU A O 1
ATOM 1367 N N . TYR A 1 171 ? -10.798 8.771 11.525 1.00 90.94 171 TYR A N 1
ATOM 1368 C CA . TYR A 1 171 ? -12.194 8.505 11.195 1.00 90.94 171 TYR A CA 1
ATOM 1369 C C . TYR A 1 171 ? -12.986 9.765 11.543 1.00 90.94 171 TYR A C 1
ATOM 1371 O O . TYR A 1 171 ? -12.706 10.362 12.581 1.00 90.94 171 TYR A O 1
ATOM 1379 N N . ASN A 1 172 ? -13.927 10.181 10.694 1.00 88.38 172 ASN A N 1
ATOM 1380 C CA . ASN A 1 172 ? -14.774 11.361 10.898 1.00 88.38 172 ASN A CA 1
ATOM 1381 C C . ASN A 1 172 ? -16.230 11.051 10.557 1.00 88.38 172 ASN A C 1
ATOM 1383 O O . ASN A 1 172 ? -16.438 10.070 9.804 1.00 88.38 172 ASN A O 1
#

Foldseek 3Di:
DAWDWDQDPNWIWIDDPVQLEIEREGDDPPDLLVVLVVRVVVSVVRVRFKYKYKDFPVCVVSVVVVVKDFPDWDPCPPVNHTIITIIMDGPDPVVVPPDPVVVVVVVPDPPPVPPPPVPPPPDPPPPDDDWDDLVCQQVQLVVCVVVPVDDNANSNDSVSVNVVVVVPDIDD